Protein AF-F3PTX0-F1 (afdb_monomer)

Solvent-accessible surface area (backbone atoms on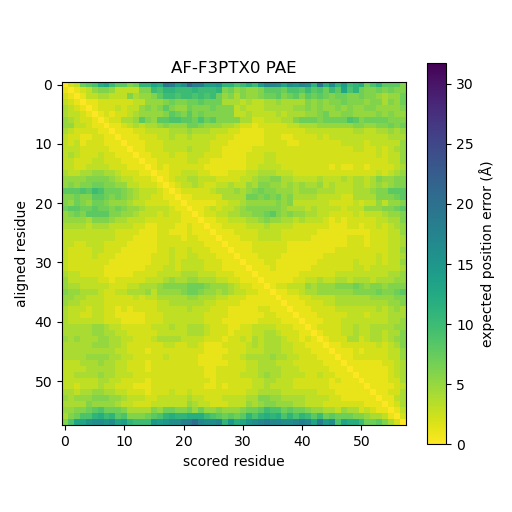ly — not comparable to full-atom values): 3445 Å² total; per-residue (Å²): 75,51,70,47,75,57,98,74,37,35,41,33,59,42,75,47,80,86,59,61,48,101,83,61,24,19,46,36,28,42,38,40,35,42,93,96,42,81,45,78,42,80,73,89,46,65,44,37,73,70,60,57,72,69,52,64,80,96

Foldseek 3Di:
DDWDDDPQKIWDKDFPQPDADPVQWTWIWIWIAHPNDTDTHTPPDTGHPVVVVPDDDD

pLDDT: mean 92.66, std 6.12, range [61.78, 97.06]

Nearest PDB structures (foldseek):
  1g4u-assembly1_S  TM=5.982E-01  e=4.424E-01  Salmonella enterica subsp. enterica serovar Typhimurium
  4gfv-assembly1_A  TM=5.525E-01  e=4.175E-01  Homo sapiens
  1g4w-assembly1_R  TM=5.967E-01  e=1.578E+00  Salmonella enterica subsp. enterica serovar Typhimurium
  5bsz-assembly1_A  TM=5.534E-01  e=6.319E+00  Streptoalloteichus sp. ATCC 53650

Structure (mmCIF, N/CA/C/O backbone):
data_AF-F3PTX0-F1
#
_entry.id   AF-F3PTX0-F1
#
loop_
_atom_site.group_PDB
_atom_site.id
_atom_site.type_symbol
_atom_site.label_atom_id
_atom_site.label_alt_id
_atom_site.label_comp_id
_atom_site.label_asym_id
_atom_site.label_entity_id
_atom_site.label_seq_id
_atom_site.pdbx_PDB_ins_code
_atom_site.Cartn_x
_atom_site.Cartn_y
_atom_site.Cartn_z
_atom_site.occupancy
_atom_site.B_iso_or_equiv
_atom_site.auth_seq_id
_atom_site.auth_comp_id
_atom_site.auth_asym_id
_atom_site.auth_atom_id
_atom_site.pdbx_PDB_model_num
ATOM 1 N N . MET A 1 1 ? 1.530 -10.636 3.284 1.00 75.69 1 MET A N 1
ATOM 2 C CA . MET A 1 1 ? 1.774 -9.438 2.438 1.00 75.69 1 MET A CA 1
ATOM 3 C C . MET A 1 1 ? 2.444 -9.830 1.119 1.00 75.69 1 MET A C 1
ATOM 5 O O . MET A 1 1 ? 3.412 -10.569 1.172 1.00 75.69 1 MET A O 1
ATOM 9 N N . TYR A 1 2 ? 1.963 -9.363 -0.046 1.00 79.31 2 TYR A N 1
ATOM 10 C CA . TYR A 1 2 ? 2.521 -9.778 -1.348 1.00 79.31 2 TYR A CA 1
ATOM 11 C C . TYR A 1 2 ? 3.802 -9.011 -1.688 1.00 79.31 2 TYR A C 1
ATOM 13 O O . TYR A 1 2 ? 3.804 -7.775 -1.668 1.00 79.31 2 TYR A O 1
ATOM 21 N N . ASN A 1 3 ? 4.855 -9.747 -2.049 1.00 83.81 3 ASN A N 1
ATOM 22 C CA . ASN A 1 3 ? 6.119 -9.213 -2.544 1.00 83.81 3 ASN A CA 1
ATOM 23 C C . ASN A 1 3 ? 6.552 -9.974 -3.802 1.00 83.81 3 ASN A C 1
ATOM 25 O O . ASN A 1 3 ? 6.694 -11.192 -3.790 1.00 83.81 3 ASN A O 1
ATOM 29 N N . PHE A 1 4 ? 6.814 -9.243 -4.878 1.00 89.06 4 PHE A N 1
ATOM 30 C CA . PHE A 1 4 ? 7.327 -9.780 -6.133 1.00 89.06 4 PHE A CA 1
ATOM 31 C C . PHE A 1 4 ? 8.551 -8.984 -6.570 1.00 89.06 4 PHE A C 1
ATOM 33 O O . PHE A 1 4 ? 8.582 -7.762 -6.437 1.00 89.06 4 PHE A O 1
ATOM 40 N N . SER A 1 5 ? 9.559 -9.669 -7.103 1.00 90.75 5 SER A N 1
ATOM 41 C CA . SER A 1 5 ? 10.770 -9.041 -7.625 1.00 90.75 5 SER A CA 1
ATOM 42 C C . SER A 1 5 ? 11.190 -9.723 -8.918 1.00 90.75 5 SER A C 1
ATOM 44 O O . SER A 1 5 ? 11.352 -10.943 -8.948 1.00 90.75 5 SER A O 1
ATOM 46 N N . LYS A 1 6 ? 11.364 -8.942 -9.985 1.00 93.56 6 LYS A N 1
ATOM 47 C CA . LYS A 1 6 ? 11.859 -9.421 -11.279 1.00 93.56 6 LYS A CA 1
ATOM 48 C C . LYS A 1 6 ? 12.508 -8.278 -1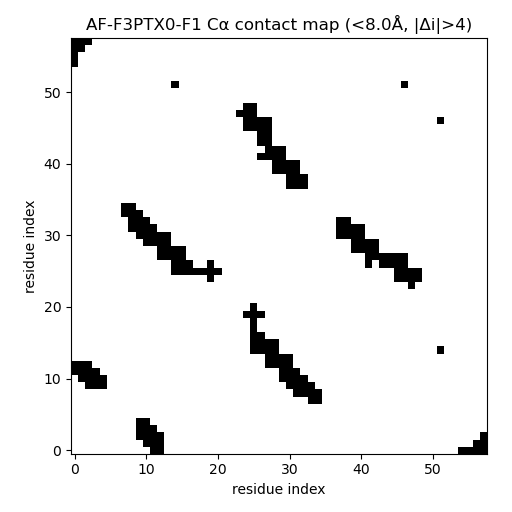2.053 1.00 93.56 6 LYS A C 1
ATOM 50 O O . LYS A 1 6 ? 11.963 -7.182 -12.090 1.00 93.56 6 LYS A O 1
ATOM 55 N N . ASP A 1 7 ? 13.666 -8.531 -12.663 1.00 93.62 7 ASP A N 1
ATOM 56 C CA . ASP A 1 7 ? 14.362 -7.592 -13.560 1.00 93.62 7 ASP A CA 1
ATOM 57 C C . ASP A 1 7 ? 14.562 -6.179 -12.961 1.00 93.62 7 ASP A C 1
ATOM 59 O O . ASP A 1 7 ? 14.459 -5.158 -13.639 1.00 93.62 7 ASP A O 1
ATOM 63 N N . GLY A 1 8 ? 14.824 -6.107 -11.649 1.00 92.06 8 GLY A N 1
ATOM 64 C CA . GLY A 1 8 ? 15.008 -4.842 -10.924 1.00 92.06 8 GLY A CA 1
ATOM 65 C C . GLY A 1 8 ? 13.716 -4.068 -10.624 1.00 92.06 8 GLY A C 1
ATOM 66 O O . GLY A 1 8 ? 13.785 -2.945 -10.120 1.00 92.06 8 GLY A O 1
ATOM 67 N N . ILE A 1 9 ? 12.552 -4.654 -10.912 1.00 95.44 9 ILE A N 1
ATOM 68 C CA . ILE A 1 9 ? 11.230 -4.169 -10.514 1.00 95.44 9 ILE A CA 1
ATOM 69 C C . ILE A 1 9 ? 10.806 -4.926 -9.259 1.00 95.44 9 ILE A C 1
ATOM 71 O O . ILE A 1 9 ? 10.712 -6.152 -9.275 1.00 95.44 9 ILE A O 1
ATOM 75 N N . VAL A 1 10 ? 10.508 -4.195 -8.186 1.00 95.56 10 VAL A N 1
ATOM 76 C CA . VAL A 1 10 ? 9.910 -4.751 -6.965 1.00 95.56 10 VAL A CA 1
ATOM 77 C C . VAL A 1 10 ? 8.478 -4.259 -6.849 1.00 95.56 10 VAL A C 1
ATOM 79 O O . VAL A 1 10 ? 8.231 -3.055 -6.871 1.00 95.56 10 VAL A O 1
ATOM 82 N N . VAL A 1 11 ? 7.536 -5.181 -6.706 1.00 95.62 11 VAL A N 1
ATOM 83 C CA . VAL A 1 11 ? 6.120 -4.896 -6.489 1.00 95.62 11 VAL A CA 1
ATOM 84 C C . VAL A 1 11 ? 5.751 -5.372 -5.093 1.00 95.62 11 VAL A C 1
ATOM 86 O O . VAL A 1 11 ? 5.952 -6.539 -4.767 1.00 95.62 11 VAL A O 1
ATOM 89 N N . SER A 1 12 ? 5.204 -4.481 -4.272 1.00 94.56 12 SER A N 1
ATOM 90 C CA . SER A 1 12 ? 4.694 -4.837 -2.951 1.00 94.56 12 SER A CA 1
ATOM 91 C C . SER A 1 12 ? 3.352 -4.188 -2.650 1.00 94.56 12 SER A C 1
ATOM 93 O O . SER A 1 12 ? 3.039 -3.092 -3.119 1.00 94.56 12 SER A O 1
ATOM 95 N N . THR A 1 13 ? 2.537 -4.869 -1.852 1.00 94.31 13 THR A N 1
ATOM 96 C CA . THR A 1 13 ? 1.309 -4.291 -1.294 1.00 94.31 13 THR A CA 1
ATOM 97 C C . THR A 1 13 ? 1.633 -3.537 -0.013 1.00 94.31 13 THR A C 1
ATOM 99 O O . THR A 1 13 ? 2.283 -4.095 0.870 1.00 94.31 13 THR A O 1
ATOM 102 N N . VAL A 1 14 ? 1.150 -2.301 0.125 1.00 94.31 14 VAL A N 1
ATOM 103 C CA . VAL A 1 14 ? 1.364 -1.473 1.321 1.00 94.31 14 VAL A CA 1
ATOM 104 C C . VAL A 1 14 ? 0.060 -0.865 1.828 1.00 94.31 14 VAL A C 1
ATOM 106 O O . VAL A 1 14 ? -0.784 -0.441 1.038 1.00 94.31 14 VAL A O 1
ATOM 109 N N . LEU A 1 15 ? -0.072 -0.766 3.150 1.00 95.50 15 LEU A N 1
ATOM 110 C CA . LEU A 1 15 ? -1.110 0.024 3.807 1.00 95.50 15 LEU A CA 1
ATOM 111 C C . LEU A 1 15 ? -0.614 1.464 3.982 1.00 95.50 15 LEU A C 1
ATOM 113 O O . LEU A 1 15 ? 0.377 1.703 4.677 1.00 95.50 15 LEU A O 1
ATOM 117 N N . ASP A 1 16 ? -1.283 2.440 3.368 1.00 94.88 16 ASP A N 1
ATOM 118 C CA . ASP A 1 16 ? -0.916 3.851 3.514 1.00 94.88 16 ASP A CA 1
ATOM 119 C C . ASP A 1 16 ? -1.480 4.429 4.821 1.00 94.88 16 ASP A C 1
ATOM 121 O O . ASP A 1 16 ? -2.520 5.084 4.861 1.00 94.88 16 ASP A O 1
ATOM 125 N N . ALA A 1 17 ? -0.773 4.159 5.919 1.00 92.12 17 ALA A N 1
ATOM 126 C CA . ALA A 1 17 ? -1.208 4.465 7.279 1.00 92.12 17 ALA A CA 1
ATOM 127 C C . ALA A 1 17 ? -1.077 5.951 7.697 1.00 92.12 17 ALA A C 1
ATOM 129 O O . ALA A 1 17 ? -1.075 6.250 8.892 1.00 92.12 17 ALA A O 1
ATOM 130 N N . ARG A 1 18 ? -0.940 6.888 6.745 1.00 90.31 18 ARG A N 1
ATOM 131 C CA . ARG A 1 18 ? -0.716 8.324 7.022 1.00 90.31 18 ARG A CA 1
ATOM 132 C C . ARG A 1 18 ? -1.964 9.045 7.518 1.00 90.31 18 ARG A C 1
ATOM 134 O O . ARG A 1 18 ? -1.887 9.868 8.425 1.00 90.31 18 ARG A O 1
ATOM 141 N N . THR A 1 19 ? -3.109 8.768 6.904 1.00 90.00 19 THR A N 1
ATOM 142 C CA . THR A 1 19 ? -4.381 9.421 7.229 1.00 90.00 19 THR A CA 1
ATOM 143 C C . THR A 1 19 ? -5.497 8.408 7.058 1.00 90.00 19 THR A C 1
ATOM 145 O O . THR A 1 19 ? -5.653 7.832 5.983 1.00 90.00 19 THR A O 1
ATOM 148 N N . ALA A 1 20 ? -6.246 8.171 8.131 1.00 93.69 20 ALA A N 1
ATOM 149 C CA . ALA A 1 20 ? -7.429 7.328 8.075 1.00 93.69 20 ALA A CA 1
ATOM 150 C C . ALA A 1 20 ? -8.584 8.082 7.403 1.00 93.69 20 ALA A C 1
ATOM 152 O O . ALA A 1 20 ? -8.694 9.306 7.515 1.00 93.69 20 ALA A O 1
ATOM 153 N N . ASN A 1 21 ? -9.463 7.352 6.722 1.00 92.38 21 ASN A N 1
ATOM 154 C CA . ASN A 1 21 ? -10.738 7.893 6.269 1.00 92.38 21 ASN A CA 1
ATOM 155 C C . ASN A 1 21 ? -11.716 8.063 7.455 1.00 92.38 21 ASN A C 1
ATOM 157 O O . ASN A 1 21 ? -11.400 7.736 8.600 1.00 92.38 21 ASN A O 1
ATOM 161 N N . LYS A 1 22 ? -12.937 8.540 7.174 1.00 94.25 22 LYS A N 1
ATOM 162 C CA . LYS A 1 22 ? -13.988 8.740 8.192 1.00 94.25 22 LYS A CA 1
ATOM 163 C C . LYS A 1 22 ? -14.362 7.466 8.968 1.00 94.25 22 LYS A C 1
ATOM 165 O O . LYS A 1 22 ? -14.906 7.573 10.057 1.00 94.25 22 LYS A O 1
ATOM 170 N N . GLU A 1 23 ? -14.074 6.288 8.421 1.00 93.88 23 GLU A N 1
ATOM 171 C CA . GLU A 1 23 ? -14.368 4.980 9.018 1.00 93.88 23 GLU A CA 1
ATOM 172 C C . GLU A 1 23 ? -13.162 4.376 9.759 1.00 93.88 23 GLU A C 1
ATOM 174 O O . GLU A 1 23 ? -13.217 3.225 10.179 1.00 93.88 23 GLU A O 1
ATOM 179 N N . GLY A 1 24 ? -12.043 5.101 9.884 1.00 95.19 24 GLY A N 1
ATOM 180 C CA . GLY A 1 24 ? -10.826 4.567 10.505 1.00 95.19 24 GLY A CA 1
ATOM 181 C C . GLY A 1 24 ? -10.027 3.608 9.611 1.00 95.19 24 GLY A C 1
ATOM 182 O O . GLY A 1 24 ? -9.092 2.961 10.082 1.00 95.19 24 GLY A O 1
ATOM 183 N N . LYS A 1 25 ? -10.365 3.513 8.319 1.00 96.69 25 LYS A N 1
ATOM 184 C CA . LYS A 1 25 ? -9.674 2.659 7.345 1.00 96.69 25 LYS A CA 1
ATOM 185 C C . LYS A 1 25 ? -8.588 3.429 6.602 1.00 96.69 25 LYS A C 1
ATOM 187 O O . LYS A 1 25 ? -8.698 4.633 6.368 1.00 96.69 25 LYS A O 1
ATOM 192 N N . TYR A 1 26 ? -7.570 2.704 6.167 1.00 97.06 26 TYR A N 1
ATOM 193 C CA . TYR A 1 26 ? -6.432 3.224 5.423 1.00 97.06 26 TYR A CA 1
ATOM 194 C C . TYR A 1 26 ? -6.417 2.643 4.008 1.00 97.06 26 TYR A C 1
ATOM 196 O O . TYR A 1 26 ? -6.711 1.456 3.842 1.00 97.06 26 TYR A O 1
ATOM 204 N N . PRO A 1 27 ? -6.075 3.435 2.980 1.00 96.44 27 PRO A N 1
ATOM 205 C CA . PRO A 1 27 ? -6.028 2.939 1.616 1.00 96.44 27 PRO A CA 1
ATOM 206 C C . PRO A 1 27 ? -4.868 1.958 1.421 1.00 96.44 27 PRO A C 1
ATOM 208 O O . PRO A 1 27 ? -3.738 2.206 1.849 1.00 96.44 27 PRO A O 1
ATOM 211 N N . VAL A 1 28 ? -5.142 0.861 0.721 1.00 95.44 28 VAL A N 1
ATOM 212 C CA . VAL A 1 28 ? -4.124 -0.079 0.249 1.00 95.44 28 VAL A CA 1
ATOM 213 C C . VAL A 1 28 ? -3.606 0.391 -1.104 1.00 95.44 28 VAL A C 1
ATOM 215 O O . VAL A 1 28 ? -4.369 0.826 -1.972 1.00 95.44 28 VAL A O 1
ATOM 218 N N . LYS A 1 29 ? -2.289 0.314 -1.289 1.00 95.94 29 LYS A N 1
ATOM 219 C CA . LYS A 1 29 ? -1.614 0.699 -2.529 1.00 95.94 29 LYS A CA 1
ATOM 220 C C . LYS 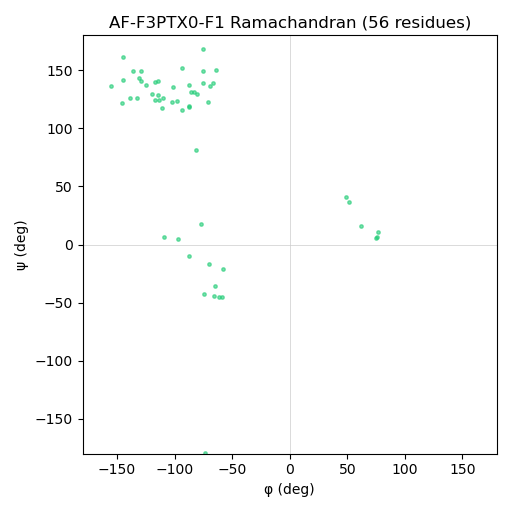A 1 29 ? -0.680 -0.404 -2.997 1.00 95.94 29 LYS A C 1
ATOM 222 O O . LYS A 1 29 ? -0.071 -1.106 -2.191 1.00 95.94 29 LYS A O 1
ATOM 227 N N . ILE A 1 30 ? -0.516 -0.495 -4.310 1.00 95.81 30 ILE A N 1
ATOM 228 C CA . ILE A 1 30 ? 0.589 -1.232 -4.915 1.00 95.81 30 ILE A CA 1
ATOM 229 C C . ILE A 1 30 ? 1.765 -0.268 -5.019 1.00 95.81 30 ILE A C 1
ATOM 231 O O . ILE A 1 30 ? 1.675 0.767 -5.683 1.00 95.81 30 ILE A O 1
ATOM 235 N N . LYS A 1 31 ? 2.867 -0.600 -4.352 1.00 95.94 31 LYS A N 1
ATOM 236 C CA . LYS A 1 31 ? 4.147 0.086 -4.477 1.00 95.94 31 LYS A CA 1
ATOM 237 C C . LYS A 1 31 ? 4.978 -0.645 -5.524 1.00 95.94 31 LYS A C 1
ATOM 239 O O . LYS A 1 31 ? 5.374 -1.786 -5.314 1.00 95.94 31 LYS A O 1
ATOM 244 N N . VAL A 1 32 ? 5.269 0.033 -6.626 1.00 96.69 32 VAL A N 1
ATOM 245 C CA . VAL A 1 32 ? 6.225 -0.423 -7.637 1.00 96.69 32 VAL A CA 1
ATOM 246 C C . VAL A 1 32 ? 7.515 0.357 -7.437 1.00 96.69 32 VAL A C 1
ATOM 248 O O . VAL A 1 32 ? 7.512 1.585 -7.457 1.00 96.69 32 VAL A O 1
ATOM 251 N N . TYR A 1 33 ? 8.620 -0.338 -7.212 1.00 97.06 33 TYR A N 1
ATOM 252 C CA . TYR A 1 33 ? 9.942 0.253 -7.094 1.00 97.06 33 TYR A CA 1
ATOM 253 C C . TYR A 1 33 ? 10.782 -0.153 -8.297 1.00 97.06 33 TYR A C 1
ATOM 255 O O . TYR A 1 33 ? 11.052 -1.335 -8.501 1.00 97.06 33 TYR A O 1
ATOM 263 N N . TYR A 1 34 ? 11.188 0.835 -9.089 1.00 95.88 34 TYR A N 1
ATOM 264 C CA . 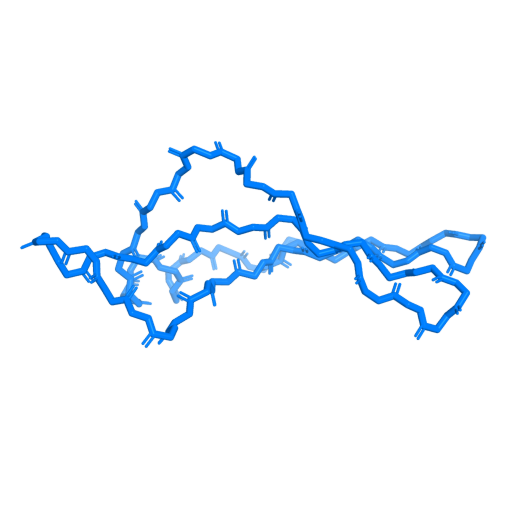TYR A 1 34 ? 11.988 0.646 -10.294 1.00 95.88 34 TYR A CA 1
ATOM 265 C C . TYR A 1 34 ? 12.948 1.827 -10.452 1.00 95.88 34 TYR A C 1
ATOM 267 O O . TYR A 1 34 ? 12.594 2.959 -10.130 1.00 95.88 34 TYR A O 1
ATOM 275 N N . GLN A 1 35 ? 14.186 1.580 -10.893 1.00 94.25 35 GLN A N 1
ATOM 276 C CA . GLN A 1 35 ? 15.218 2.623 -11.054 1.00 94.25 35 GLN A CA 1
ATOM 277 C C . GLN A 1 35 ? 15.380 3.540 -9.824 1.00 94.25 35 GLN A C 1
ATOM 279 O O . GLN A 1 35 ? 15.527 4.756 -9.940 1.00 94.25 35 GLN A O 1
ATOM 284 N N . ARG A 1 36 ? 15.336 2.956 -8.618 1.00 91.81 36 ARG A N 1
ATOM 285 C CA . ARG A 1 36 ? 15.415 3.676 -7.331 1.00 91.81 36 ARG A CA 1
ATOM 286 C C . ARG A 1 36 ? 14.274 4.677 -7.076 1.00 91.81 36 ARG A C 1
ATOM 288 O O . ARG A 1 36 ? 14.383 5.516 -6.184 1.00 91.81 36 ARG A O 1
ATOM 295 N N . LYS A 1 37 ? 13.179 4.595 -7.835 1.00 96.56 37 LYS A N 1
ATOM 296 C CA . LYS A 1 37 ? 12.005 5.463 -7.711 1.00 96.56 37 LYS A CA 1
ATOM 297 C C . LYS A 1 37 ? 10.779 4.632 -7.312 1.00 96.56 37 LYS A C 1
ATOM 299 O O . LYS A 1 37 ? 10.454 3.663 -7.998 1.00 96.56 37 LYS A O 1
ATOM 304 N N . PRO A 1 38 ? 10.097 4.976 -6.205 1.00 96.00 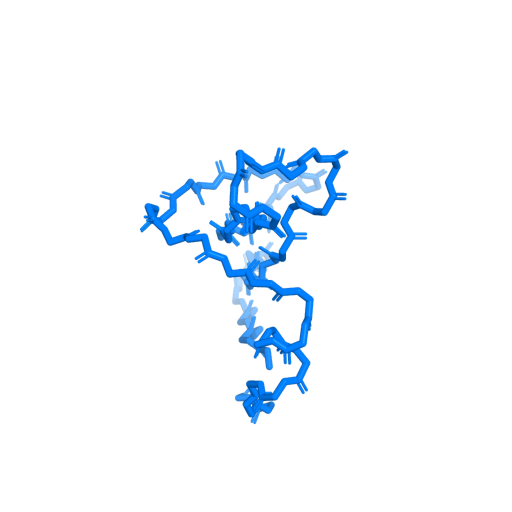38 PRO A N 1
ATOM 305 C CA . PRO A 1 38 ? 8.819 4.372 -5.860 1.00 96.00 38 PRO A CA 1
ATOM 306 C C . PRO A 1 38 ? 7.668 5.065 -6.603 1.00 96.00 38 PRO A C 1
ATOM 308 O O . PRO A 1 38 ? 7.525 6.286 -6.542 1.00 96.00 38 PRO A O 1
ATOM 311 N N . THR A 1 39 ? 6.798 4.276 -7.220 1.00 97.06 39 THR A N 1
ATOM 312 C CA . THR A 1 39 ? 5.500 4.700 -7.755 1.00 97.06 39 THR A CA 1
ATOM 313 C C . THR A 1 39 ? 4.396 3.954 -7.014 1.00 97.06 39 THR A C 1
ATOM 315 O O . THR A 1 39 ? 4.539 2.773 -6.704 1.00 97.06 39 THR A O 1
ATOM 318 N N . TYR A 1 40 ? 3.302 4.645 -6.702 1.00 96.81 40 TYR A N 1
ATOM 319 C CA . TYR A 1 40 ? 2.193 4.088 -5.932 1.00 96.81 40 TYR A CA 1
ATOM 320 C C . TYR A 1 40 ? 0.911 4.116 -6.754 1.00 96.81 40 TYR A C 1
ATOM 322 O O . TYR A 1 40 ? 0.525 5.172 -7.250 1.00 96.81 40 TYR A O 1
ATOM 330 N N . TYR A 1 41 ? 0.227 2.980 -6.825 1.00 95.81 41 TYR A N 1
ATOM 331 C CA . TYR A 1 41 ? -1.060 2.842 -7.497 1.00 95.81 41 TYR A CA 1
ATOM 332 C C . TYR A 1 41 ? -2.138 2.511 -6.470 1.00 95.81 41 TYR A C 1
ATOM 334 O O . TYR A 1 41 ? -1.973 1.601 -5.655 1.00 95.81 41 TYR A O 1
ATOM 342 N N . SER A 1 42 ? -3.229 3.275 -6.484 1.00 93.56 42 SER A N 1
ATOM 343 C CA . SER A 1 42 ? -4.405 2.980 -5.664 1.00 93.56 42 SER A CA 1
ATOM 344 C C . SER A 1 42 ? -5.174 1.816 -6.275 1.00 93.56 42 SER A C 1
ATOM 346 O O . SER A 1 42 ? -5.353 1.778 -7.489 1.00 93.56 42 SER A O 1
ATOM 348 N N . ILE A 1 43 ? -5.655 0.900 -5.436 1.00 94.06 43 ILE A N 1
ATOM 349 C CA . ILE A 1 43 ? -6.479 -0.240 -5.871 1.00 94.06 43 ILE A CA 1
ATOM 350 C C . ILE A 1 43 ? -7.946 -0.116 -5.436 1.00 94.06 43 ILE A C 1
ATOM 352 O O . ILE A 1 43 ? -8.714 -1.055 -5.594 1.00 94.06 43 ILE A O 1
ATOM 356 N N . GLY A 1 44 ? -8.340 1.027 -4.860 1.00 94.31 44 GLY A N 1
ATOM 357 C CA . GLY A 1 44 ? -9.721 1.284 -4.425 1.00 94.31 44 GLY A CA 1
ATOM 358 C C . GLY A 1 44 ? -10.148 0.557 -3.143 1.00 94.31 4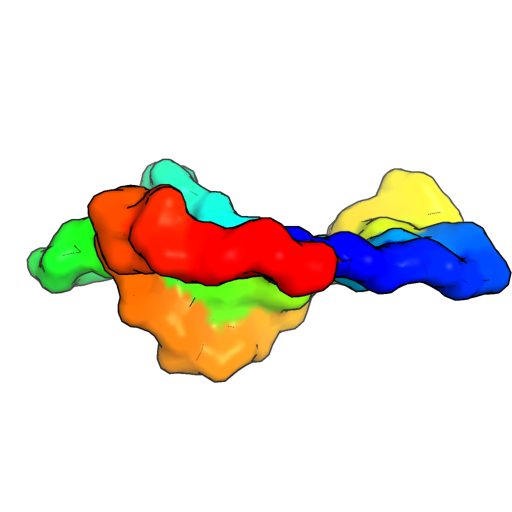4 GLY A C 1
ATOM 359 O O . GLY A 1 44 ? -11.307 0.650 -2.754 1.00 94.31 44 GLY A O 1
ATOM 360 N N . ILE A 1 45 ? -9.226 -0.136 -2.471 1.00 94.31 45 ILE A N 1
ATOM 361 C CA . ILE A 1 45 ? -9.484 -0.860 -1.222 1.00 94.31 45 ILE A CA 1
ATOM 362 C C . ILE A 1 45 ? -8.973 -0.035 -0.042 1.00 94.31 45 ILE A C 1
ATOM 364 O O . ILE A 1 45 ? -7.848 0.465 -0.067 1.00 94.31 45 ILE A O 1
ATOM 368 N N . CYS A 1 46 ? -9.782 0.052 1.012 1.00 95.75 46 CYS A N 1
ATOM 369 C CA . CYS A 1 46 ? -9.396 0.605 2.306 1.00 95.75 46 CYS A CA 1
ATOM 370 C C . CYS A 1 46 ? -9.668 -0.433 3.397 1.00 95.75 46 CYS A C 1
ATOM 372 O O . CYS A 1 46 ? -10.731 -1.049 3.383 1.00 95.75 46 CYS A O 1
ATOM 374 N N . MET A 1 47 ? -8.750 -0.593 4.348 1.00 95.50 47 MET A N 1
ATOM 375 C CA . MET A 1 47 ? -8.900 -1.535 5.464 1.00 95.50 47 MET A CA 1
ATOM 376 C C . MET A 1 47 ? -8.288 -0.993 6.754 1.00 95.50 47 MET A C 1
ATOM 378 O O . MET A 1 47 ? -7.479 -0.059 6.724 1.00 95.50 47 MET A O 1
ATOM 382 N N . THR A 1 48 ? -8.686 -1.548 7.894 1.00 96.44 48 THR A N 1
ATOM 383 C CA . THR A 1 48 ? -8.085 -1.196 9.184 1.00 96.44 48 THR A CA 1
ATOM 384 C C . THR A 1 48 ? -6.707 -1.841 9.349 1.00 96.44 48 THR A C 1
ATOM 386 O O . THR A 1 48 ? -6.302 -2.722 8.584 1.00 96.44 48 THR A O 1
ATOM 389 N N . LYS A 1 49 ? -5.957 -1.409 10.368 1.00 93.75 49 LYS A N 1
ATOM 390 C CA . LYS A 1 49 ? -4.672 -2.039 10.710 1.00 93.75 49 LYS A CA 1
ATOM 391 C C . LYS A 1 49 ? -4.868 -3.486 11.170 1.00 93.75 49 LYS A C 1
ATOM 393 O O . LYS A 1 49 ? -4.039 -4.337 10.866 1.00 93.75 49 LYS A O 1
ATOM 398 N N . GLU A 1 50 ? -5.960 -3.771 11.874 1.00 94.62 50 GLU A N 1
ATOM 399 C CA . GLU A 1 50 ? -6.300 -5.113 12.347 1.00 94.62 50 GLU A CA 1
ATOM 400 C C . GLU A 1 50 ? -6.604 -6.056 11.182 1.00 94.62 50 GLU A C 1
ATOM 402 O O . GLU A 1 50 ? -6.122 -7.185 11.178 1.00 94.62 50 GLU A O 1
ATOM 407 N N . GLU A 1 51 ? -7.377 -5.600 10.191 1.00 94.88 51 GLU A N 1
ATOM 408 C CA . GLU A 1 51 ? -7.650 -6.362 8.966 1.00 94.88 51 GLU A CA 1
ATOM 409 C C . GLU A 1 51 ? -6.356 -6.644 8.196 1.00 94.88 51 GLU A C 1
ATOM 411 O O . GLU A 1 51 ? -6.104 -7.786 7.820 1.00 94.88 51 GLU A O 1
ATOM 416 N N . TRP A 1 52 ? -5.498 -5.629 8.042 1.00 94.06 52 TRP A N 1
ATOM 417 C CA . TRP A 1 52 ? -4.197 -5.766 7.387 1.00 94.06 52 TRP A CA 1
ATOM 418 C C . TRP A 1 52 ? -3.296 -6.805 8.066 1.00 94.06 52 TRP A C 1
ATOM 420 O O . TRP A 1 52 ? -2.714 -7.651 7.393 1.00 94.06 52 TRP A O 1
ATOM 430 N N . ASN A 1 53 ? -3.211 -6.779 9.399 1.00 92.75 53 ASN A N 1
ATOM 431 C CA . ASN A 1 53 ? -2.371 -7.698 10.174 1.00 92.75 53 ASN A CA 1
ATOM 432 C C . ASN A 1 53 ? -2.884 -9.149 10.172 1.00 92.75 53 ASN A C 1
ATOM 434 O O . ASN A 1 53 ? -2.135 -10.054 10.528 1.00 92.75 53 ASN A O 1
ATOM 438 N N . LYS A 1 54 ? -4.150 -9.379 9.798 1.00 94.00 54 LYS A N 1
ATOM 439 C CA . LYS A 1 54 ? -4.734 -10.722 9.643 1.00 94.00 54 LYS A CA 1
ATOM 440 C C . LYS A 1 54 ? -4.516 -11.314 8.250 1.00 94.00 54 LYS A C 1
ATOM 442 O O . LYS A 1 54 ? -4.839 -12.483 8.045 1.00 94.00 54 LYS A O 1
ATOM 447 N N . LEU A 1 55 ? -4.026 -10.527 7.287 1.00 90.69 55 LEU A N 1
ATOM 448 C CA . LEU A 1 55 ? -3.757 -11.029 5.944 1.00 90.69 55 LEU A CA 1
ATOM 449 C C . LEU A 1 55 ? -2.613 -12.050 5.981 1.00 90.69 55 LEU A C 1
ATOM 451 O O . LEU A 1 55 ? -1.614 -11.816 6.661 1.00 90.69 55 LEU A O 1
ATOM 455 N N . PRO A 1 56 ? -2.721 -13.155 5.224 1.00 86.31 56 PRO A N 1
ATOM 456 C CA . PRO A 1 56 ? -1.652 -14.135 5.152 1.00 86.31 56 PRO A CA 1
ATOM 457 C C . PRO A 1 56 ? -0.393 -13.536 4.517 1.00 86.31 56 PRO A C 1
ATOM 459 O O . PRO A 1 56 ? -0.446 -12.647 3.651 1.00 86.31 56 PRO A O 1
ATOM 462 N N . ASP A 1 57 ? 0.759 -14.056 4.929 1.00 76.12 57 ASP A N 1
ATOM 463 C CA . ASP A 1 57 ? 1.984 -13.908 4.158 1.00 76.12 57 ASP A CA 1
ATOM 464 C C . ASP A 1 57 ? 1.891 -14.773 2.901 1.00 76.12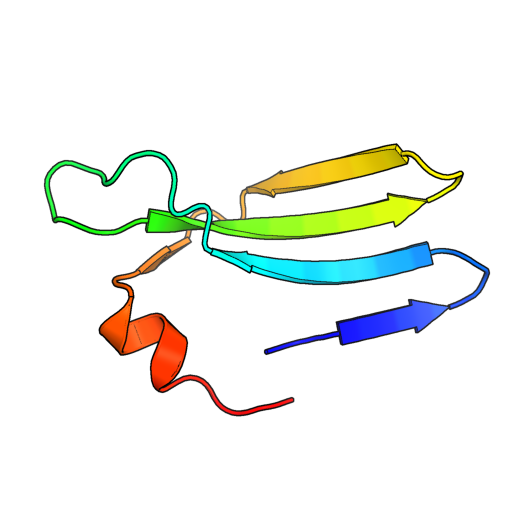 57 ASP A C 1
ATOM 466 O O . ASP A 1 57 ? 1.564 -15.955 2.976 1.00 76.12 57 ASP A O 1
ATOM 470 N N . LEU A 1 58 ? 2.039 -14.111 1.750 1.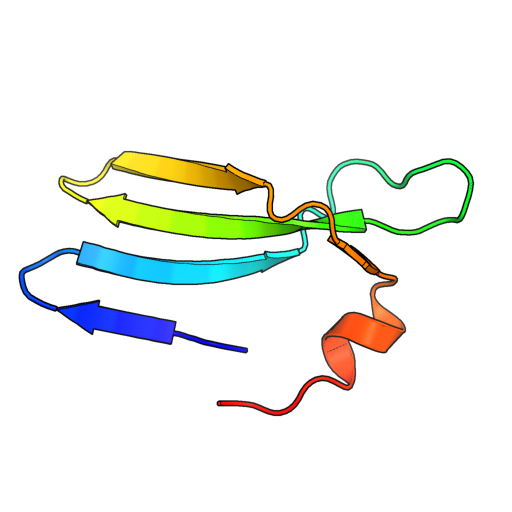00 61.78 58 LEU A N 1
ATOM 471 C CA . LEU A 1 58 ? 1.862 -14.658 0.405 1.00 61.78 58 LEU A CA 1
ATOM 472 C C . LEU A 1 58 ? 3.229 -14.802 -0.250 1.00 61.78 58 LEU A C 1
ATOM 474 O O . LEU A 1 58 ? 4.009 -13.826 -0.138 1.00 61.78 58 LEU A O 1
#

Sequence (58 aa):
MYNFSKDGIVVSTVLDARTANKEGKYPVKIKVYYQRKPTYYSI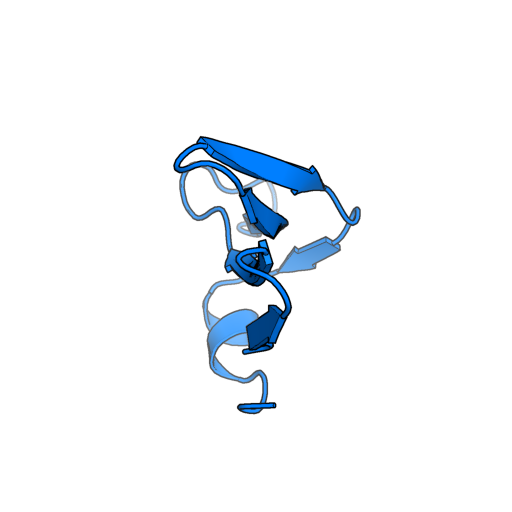GICMTKEEWNKLPDL

InterPro domains:
  IPR035386 Arm, DNA-binding domain [PF17293] (15-54)

Organism: NCBI:txid763034

Secondary structure (DSSP, 8-state):
--EEEETTEEEEEEE-TTS--TTS-EEEEEEEEETTEEEEEEEEEEE-HHHHHTSPP-

Mean predicted aligned error: 3.5 Å

Radius of gyration: 12.33 Å; Cα contacts (8 Å, |Δi|>4): 102; chains: 1; bounding box: 30×24×26 Å